Protein AF-A0A7R9D826-F1 (afdb_monomer)

Secondary structure (DSSP, 8-state):
---SSHHHHS----HHHH-TTT---GGGS-HHHHHHHHHHHH-HHHHHHHHHHHHHHHHHHTTTT-HHHHHHHHHHHH----HHHHHHHHHHHHHHHHH--S---TTTS-HHHHHHS-PPP-HHHHHHHHHHHHTTS--S-TT----------------------------

Organism: Timema cristinae (NCBI:txid61476)

Foldseek 3Di:
DPPPCPVVVPDDDDPCLQPLLPDDVLVPDDPVQSVLSVVCNPDPVLVVLCVVPNSLVSLVVCCVVRVVVNVVNVCVSVVDPDPVLVVQLVVVVCCCVPPDPDPDDVPPPCVSVVSSDPDDDPVVVVVVVVVVVVVVVPPDDPPPDPPDDDDDPDDDDDDDDDDDDDDDDDD

Sequence (171 aa):
MELRFEDLTKLQIPDWILDPFSFEAVDKLDNSLQTEFLDLKYDCEAKIIFKQSGYELGWVKIMDTYPQLWGKTEPLLISFPSTYLVEKGFSSVVQLLTKQRNKLDICLKGDLRLNLTNIKPDIQALTEIHQGLMDEVEDFPDDLAYDSDEEEYDALNDETFGSDAIGESKI

pLDDT: mean 73.35, std 18.43, range [34.69, 93.62]

Radius of gyration: 30.28 Å; Cα contacts (8 Å, |Δi|>4): 68; chains: 1; bounding box: 75×28×82 Å

Mean predicted aligned error: 17.13 Å

Solvent-accessible surface area (backbone atoms only — not comparable to full-atom values): 11246 Å² total; per-residue (Å²): 143,78,79,79,58,54,67,68,75,65,57,80,78,62,67,45,69,74,40,53,76,75,55,77,68,52,89,77,45,58,76,82,46,38,60,59,50,52,53,54,58,72,34,64,66,58,55,50,44,32,72,72,58,36,48,77,53,25,51,66,73,41,30,86,84,39,52,71,59,31,69,64,43,51,62,65,73,64,69,66,69,49,72,64,54,51,52,50,50,51,51,51,51,51,45,52,75,75,70,50,93,60,98,76,39,66,77,87,69,42,51,51,57,46,71,77,42,92,62,76,79,65,61,66,65,53,50,53,56,53,52,61,58,50,73,74,62,74,83,66,76,88,79,74,72,77,79,84,75,90,76,83,93,74,91,87,88,84,79,88,80,79,89,83,88,87,81,91,77,90,132

Structure (mmCIF, N/CA/C/O backbone):
data_AF-A0A7R9D826-F1
#
_entry.id   AF-A0A7R9D826-F1
#
loop_
_atom_site.group_PDB
_atom_site.id
_atom_site.type_symbol
_atom_site.label_atom_id
_atom_site.label_alt_id
_atom_site.label_comp_id
_atom_site.label_asym_id
_atom_site.label_entity_id
_atom_site.label_seq_id
_atom_site.pdbx_PDB_ins_code
_atom_site.Cartn_x
_atom_site.Cartn_y
_atom_site.Cartn_z
_atom_site.occupancy
_atom_site.B_iso_or_equiv
_atom_site.auth_seq_id
_atom_site.auth_comp_id
_atom_site.auth_asym_id
_atom_site.auth_atom_id
_atom_site.pdbx_PDB_model_num
ATOM 1 N N . MET A 1 1 ? 10.668 -7.952 28.357 1.00 50.25 1 MET A N 1
ATOM 2 C CA . MET A 1 1 ? 9.570 -7.192 27.717 1.00 50.25 1 MET A CA 1
ATOM 3 C C . MET A 1 1 ? 10.004 -6.840 26.289 1.00 50.25 1 MET A C 1
ATOM 5 O O . MET A 1 1 ? 10.007 -5.681 25.925 1.00 50.25 1 MET A O 1
ATOM 9 N N . GLU A 1 2 ? 10.429 -7.835 25.499 1.00 56.34 2 GLU A N 1
ATOM 10 C CA . GLU A 1 2 ? 11.085 -7.619 24.186 1.00 56.34 2 GLU A CA 1
ATOM 11 C C . GLU A 1 2 ? 10.343 -8.278 23.009 1.00 56.34 2 GLU A C 1
ATOM 13 O O . GLU A 1 2 ? 10.782 -8.173 21.876 1.00 56.34 2 GLU A O 1
ATOM 18 N N . LEU A 1 3 ? 9.200 -8.932 23.244 1.00 64.75 3 LEU A N 1
ATOM 19 C CA . LEU A 1 3 ? 8.521 -9.750 22.224 1.00 64.75 3 LEU A CA 1
ATOM 20 C C . LEU A 1 3 ? 7.300 -9.079 21.582 1.00 64.75 3 LEU A C 1
ATOM 22 O O . LEU A 1 3 ? 6.574 -9.710 20.820 1.00 64.75 3 LEU A O 1
ATOM 26 N N . ARG A 1 4 ? 7.008 -7.820 21.923 1.00 65.94 4 ARG A N 1
ATOM 27 C CA . ARG A 1 4 ? 5.855 -7.112 21.360 1.00 65.94 4 ARG A CA 1
ATOM 28 C C . ARG A 1 4 ? 6.347 -6.255 20.195 1.00 65.94 4 ARG A C 1
ATOM 30 O O . ARG A 1 4 ? 7.142 -5.353 20.431 1.00 65.94 4 ARG A O 1
ATOM 37 N N . PHE A 1 5 ? 5.847 -6.534 18.990 1.00 67.69 5 PHE A N 1
ATOM 38 C CA . PHE A 1 5 ? 6.168 -5.833 17.735 1.00 67.69 5 PHE A CA 1
ATOM 39 C C . PHE A 1 5 ? 7.537 -6.148 17.112 1.00 67.69 5 PHE A C 1
ATOM 41 O O . PHE A 1 5 ? 8.112 -5.322 16.406 1.00 67.69 5 PHE A O 1
ATOM 48 N N . GLU A 1 6 ? 8.079 -7.339 17.371 1.00 71.75 6 GLU A N 1
ATOM 49 C C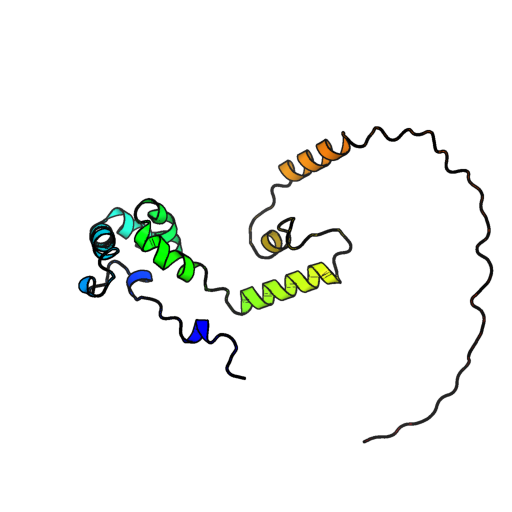A . GLU A 1 6 ? 9.338 -7.787 16.759 1.00 71.75 6 GLU A CA 1
ATOM 50 C C . GLU A 1 6 ? 9.248 -7.883 15.222 1.00 71.75 6 GLU A C 1
ATOM 52 O O . GLU A 1 6 ? 10.229 -7.689 14.510 1.00 71.75 6 GLU A O 1
ATOM 57 N N . ASP A 1 7 ? 8.054 -8.142 14.701 1.00 73.19 7 ASP A N 1
ATOM 58 C CA . ASP A 1 7 ? 7.710 -8.077 13.284 1.00 73.19 7 ASP A CA 1
ATOM 59 C C . ASP A 1 7 ? 7.829 -6.656 12.715 1.00 73.19 7 ASP A C 1
ATOM 61 O O . ASP A 1 7 ? 8.413 -6.489 11.647 1.00 73.19 7 ASP A O 1
ATOM 65 N N . LEU A 1 8 ? 7.369 -5.630 13.442 1.00 70.56 8 LEU A N 1
ATOM 66 C CA . LEU A 1 8 ? 7.496 -4.226 13.024 1.00 70.56 8 LEU A CA 1
ATOM 67 C C . LEU A 1 8 ? 8.941 -3.723 13.094 1.00 70.56 8 LEU A C 1
ATOM 69 O O . LEU A 1 8 ? 9.359 -2.948 12.239 1.00 70.56 8 LEU A O 1
ATOM 73 N N . THR A 1 9 ? 9.721 -4.158 14.088 1.00 70.12 9 THR A N 1
ATOM 74 C CA . THR A 1 9 ? 11.133 -3.748 14.208 1.00 70.12 9 THR A CA 1
ATOM 75 C C . THR A 1 9 ? 12.035 -4.440 13.192 1.00 70.12 9 THR A C 1
ATOM 77 O O . THR A 1 9 ? 13.058 -3.880 12.798 1.00 70.12 9 THR A O 1
ATOM 80 N N . LYS A 1 10 ? 11.662 -5.643 12.744 1.00 77.56 10 LYS A N 1
ATOM 81 C CA . LYS A 1 10 ? 12.354 -6.379 11.677 1.00 77.56 10 LYS A CA 1
ATOM 82 C C . LYS A 1 10 ? 11.828 -6.057 10.280 1.00 77.56 10 LYS A C 1
ATOM 84 O O . LYS A 1 10 ? 12.417 -6.536 9.309 1.00 77.56 10 LYS A O 1
ATOM 89 N N . LEU A 1 11 ? 10.753 -5.277 10.163 1.00 78.94 11 LEU A N 1
ATOM 90 C CA . LEU A 1 11 ? 10.155 -4.937 8.879 1.00 78.94 11 LEU A CA 1
ATOM 91 C C . LEU A 1 11 ? 11.132 -4.091 8.057 1.00 78.94 11 LEU A C 1
ATOM 93 O O . LEU A 1 11 ? 11.475 -2.969 8.420 1.00 78.94 11 LEU A O 1
ATOM 97 N N . GLN A 1 12 ? 11.580 -4.646 6.936 1.00 80.69 12 GLN A N 1
ATOM 98 C CA . GLN A 1 12 ? 12.389 -3.935 5.955 1.00 80.69 12 GLN A CA 1
ATOM 99 C C . GLN A 1 12 ? 11.456 -3.428 4.864 1.00 80.69 12 GLN A C 1
ATOM 101 O O . GLN A 1 12 ? 10.889 -4.227 4.120 1.00 80.69 12 GLN A O 1
ATOM 106 N N . ILE A 1 13 ? 11.279 -2.111 4.791 1.00 83.62 13 ILE A N 1
ATOM 107 C CA . ILE A 1 13 ? 10.500 -1.473 3.729 1.00 83.62 13 ILE A CA 1
ATOM 108 C C . ILE A 1 13 ? 11.452 -1.219 2.558 1.00 83.62 13 ILE A C 1
ATOM 110 O O . ILE A 1 13 ? 12.429 -0.491 2.735 1.00 83.62 13 ILE A O 1
ATOM 114 N N . PRO A 1 14 ? 11.207 -1.803 1.376 1.00 86.62 14 PRO A N 1
ATOM 115 C CA . PRO A 1 14 ? 12.016 -1.515 0.203 1.00 86.62 14 PRO A CA 1
ATOM 116 C C . PRO A 1 14 ? 11.914 -0.044 -0.220 1.00 86.62 14 PRO A C 1
ATOM 118 O O . PRO A 1 14 ? 10.814 0.493 -0.348 1.00 86.62 14 PRO A O 1
ATOM 121 N N . ASP A 1 15 ? 13.054 0.577 -0.528 1.00 86.88 15 ASP A N 1
ATOM 122 C CA . ASP A 1 15 ? 13.130 1.993 -0.929 1.00 86.88 15 ASP A CA 1
ATOM 123 C C . ASP A 1 15 ? 12.257 2.319 -2.153 1.00 86.88 15 ASP A C 1
ATOM 125 O O . ASP A 1 15 ? 11.689 3.407 -2.262 1.00 86.88 15 ASP A O 1
ATOM 129 N N . TRP A 1 16 ? 12.099 1.351 -3.061 1.00 90.31 16 TRP A N 1
ATOM 130 C CA . TRP A 1 16 ? 11.311 1.509 -4.281 1.00 90.31 16 TRP A CA 1
ATOM 131 C C . TRP A 1 16 ? 9.806 1.666 -4.035 1.00 90.31 16 TRP A C 1
ATOM 133 O O . TRP A 1 16 ? 9.099 2.114 -4.930 1.00 90.31 16 TRP A O 1
ATOM 143 N N . ILE A 1 17 ? 9.299 1.337 -2.843 1.00 89.56 17 ILE A N 1
ATOM 144 C CA . ILE A 1 17 ? 7.890 1.569 -2.493 1.00 89.56 17 ILE A CA 1
ATOM 145 C C . ILE A 1 17 ? 7.631 3.053 -2.235 1.00 89.56 17 ILE A C 1
ATOM 14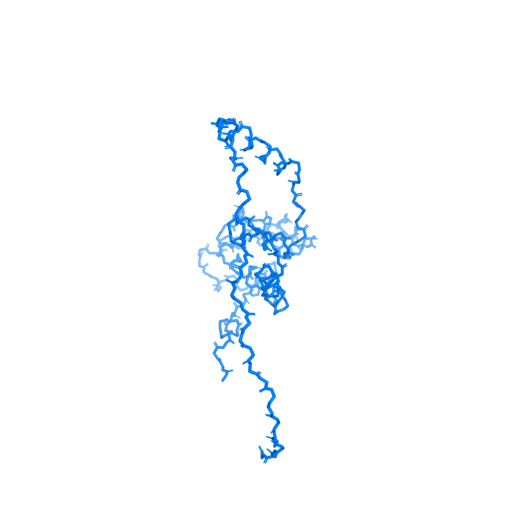7 O O . ILE A 1 17 ? 6.558 3.559 -2.561 1.00 89.56 17 ILE A O 1
ATOM 151 N N . LEU A 1 18 ? 8.612 3.757 -1.668 1.00 87.69 18 LEU A N 1
ATOM 152 C CA . LEU A 1 18 ? 8.498 5.184 -1.378 1.00 87.69 18 LEU A CA 1
ATOM 153 C C . LEU A 1 18 ? 8.765 6.023 -2.630 1.00 87.69 18 LEU A C 1
ATOM 155 O O . LEU A 1 18 ? 8.023 6.962 -2.911 1.00 87.69 18 LEU A O 1
ATOM 159 N N . ASP A 1 19 ? 9.802 5.667 -3.392 1.00 88.50 19 ASP A N 1
ATOM 160 C CA . ASP A 1 19 ? 10.140 6.330 -4.653 1.00 88.50 19 ASP A CA 1
ATOM 161 C C . ASP A 1 19 ? 10.566 5.312 -5.728 1.00 88.50 19 ASP A C 1
ATOM 163 O O . ASP A 1 19 ? 11.762 5.049 -5.916 1.00 88.50 19 ASP A O 1
ATOM 167 N N . PRO A 1 20 ? 9.600 4.737 -6.473 1.00 89.00 20 PRO A N 1
ATOM 168 C CA . PRO A 1 20 ? 9.903 3.756 -7.514 1.00 89.00 20 PRO A CA 1
ATOM 169 C C . PRO A 1 20 ? 10.699 4.355 -8.682 1.00 89.00 20 PRO A C 1
ATOM 171 O O . PRO A 1 20 ? 11.433 3.642 -9.364 1.00 89.00 20 PRO A O 1
ATOM 174 N N . PHE A 1 21 ? 10.613 5.670 -8.912 1.00 90.00 21 PHE A N 1
ATOM 175 C CA . PHE A 1 21 ? 11.249 6.321 -10.062 1.00 90.00 21 PHE A CA 1
ATOM 176 C C . PHE A 1 21 ? 12.724 6.665 -9.815 1.00 90.00 21 PHE A C 1
ATOM 178 O O . PHE A 1 21 ? 13.495 6.752 -10.774 1.00 90.00 21 PHE A O 1
ATOM 185 N N . SER A 1 22 ? 13.115 6.852 -8.551 1.00 89.06 22 SER A N 1
ATOM 186 C CA . SER A 1 22 ? 14.503 7.078 -8.116 1.00 89.06 22 SER A CA 1
ATOM 187 C C . SER A 1 22 ? 15.286 5.776 -7.897 1.00 89.06 22 SER A C 1
ATOM 189 O O . SER A 1 22 ? 16.514 5.779 -7.850 1.00 89.06 22 SER A O 1
ATOM 191 N N . PHE A 1 23 ? 14.607 4.630 -7.810 1.00 88.75 23 PHE A N 1
ATOM 192 C CA . PHE A 1 23 ? 15.262 3.354 -7.536 1.00 88.75 23 PHE A CA 1
ATOM 193 C C . PHE A 1 23 ? 16.157 2.884 -8.698 1.00 88.75 23 PHE A C 1
ATOM 195 O O . PHE A 1 23 ? 15.696 2.644 -9.820 1.00 88.75 23 PHE A O 1
ATOM 202 N N . GLU A 1 24 ? 17.457 2.734 -8.434 1.00 84.56 24 GLU A N 1
ATOM 203 C CA . GLU A 1 24 ? 18.456 2.334 -9.439 1.00 84.56 24 GLU A CA 1
ATOM 204 C C . GLU A 1 24 ? 18.768 0.832 -9.428 1.00 84.56 24 GLU A C 1
ATOM 206 O O . GLU A 1 24 ? 19.106 0.268 -10.465 1.00 84.56 24 GLU A O 1
ATOM 211 N N . ALA A 1 25 ? 18.614 0.157 -8.286 1.00 85.50 25 ALA A N 1
ATOM 212 C CA . ALA A 1 25 ? 19.043 -1.229 -8.099 1.00 85.50 25 ALA A CA 1
ATOM 213 C C . ALA A 1 25 ? 17.996 -2.264 -8.557 1.00 85.50 25 ALA A C 1
ATOM 215 O O . ALA A 1 25 ? 17.719 -3.226 -7.838 1.00 85.50 25 ALA A O 1
ATOM 216 N N . VAL A 1 26 ? 17.427 -2.076 -9.752 1.00 82.81 26 VAL A N 1
ATOM 217 C CA . VAL A 1 26 ? 16.398 -2.965 -10.331 1.00 82.81 26 VAL A CA 1
ATOM 218 C C . VAL A 1 26 ? 16.916 -4.400 -10.467 1.00 82.81 26 VAL A C 1
ATOM 220 O O . VAL A 1 26 ? 16.181 -5.339 -10.185 1.00 82.81 26 VAL A O 1
ATOM 223 N N . ASP A 1 27 ? 18.210 -4.577 -10.750 1.00 81.44 27 ASP A N 1
ATOM 224 C CA . ASP A 1 27 ? 18.860 -5.892 -10.879 1.00 81.44 27 ASP A CA 1
ATOM 225 C C . ASP A 1 27 ? 18.856 -6.726 -9.583 1.00 81.44 27 ASP A C 1
ATOM 227 O O . ASP A 1 27 ? 19.102 -7.931 -9.613 1.00 81.44 27 ASP A O 1
ATOM 231 N N . LYS A 1 28 ? 18.611 -6.095 -8.425 1.00 83.81 28 LYS A N 1
ATOM 232 C CA . LYS A 1 28 ? 18.511 -6.782 -7.126 1.00 83.81 28 LYS A CA 1
ATOM 233 C C . LYS A 1 28 ? 17.096 -7.265 -6.814 1.00 83.81 28 LYS A C 1
ATOM 235 O O . LYS A 1 28 ? 16.906 -7.932 -5.799 1.00 83.81 28 LYS A O 1
ATOM 240 N N . LEU A 1 29 ? 16.113 -6.879 -7.622 1.00 85.56 29 LEU A N 1
ATOM 241 C CA . LEU A 1 29 ? 14.721 -7.257 -7.434 1.00 85.56 29 LEU A CA 1
ATOM 242 C C . LEU A 1 29 ? 14.488 -8.685 -7.944 1.00 85.56 29 LEU A C 1
ATOM 244 O O . LEU A 1 29 ? 15.225 -9.169 -8.802 1.00 85.56 29 LEU A O 1
ATOM 248 N N . ASP A 1 30 ? 13.449 -9.354 -7.444 1.00 88.00 30 ASP A N 1
ATOM 249 C CA . ASP A 1 30 ? 13.049 -10.663 -7.966 1.00 88.00 30 ASP A CA 1
ATOM 250 C C . ASP A 1 30 ? 12.814 -10.577 -9.481 1.00 88.00 30 ASP A C 1
ATOM 252 O O . ASP A 1 30 ? 12.166 -9.645 -9.960 1.00 88.00 30 ASP A O 1
ATOM 256 N N . ASN A 1 31 ? 13.291 -11.570 -10.237 1.00 85.38 31 ASN A N 1
ATOM 257 C CA . ASN A 1 31 ? 13.187 -11.586 -11.704 1.00 85.38 31 ASN A CA 1
ATOM 258 C C . ASN A 1 31 ? 11.750 -11.379 -12.211 1.00 85.38 31 ASN A C 1
ATOM 260 O O . ASN A 1 31 ? 11.555 -10.792 -13.269 1.00 85.38 31 ASN A O 1
ATOM 264 N N . SER A 1 32 ? 10.746 -11.844 -11.461 1.00 86.00 32 SER A N 1
ATOM 265 C CA . SER A 1 32 ? 9.331 -11.653 -11.799 1.00 86.00 32 SER A CA 1
ATOM 266 C C . SER A 1 32 ? 8.890 -10.186 -11.715 1.00 86.00 32 SER A C 1
ATOM 268 O O . SER A 1 32 ? 8.060 -9.746 -12.502 1.00 86.00 32 SER A O 1
ATOM 270 N N . LEU A 1 33 ? 9.477 -9.414 -10.796 1.00 89.19 33 LEU A N 1
ATOM 271 C CA . LEU A 1 33 ? 9.161 -8.002 -10.582 1.00 89.19 33 LEU A CA 1
ATOM 272 C C . LEU A 1 33 ? 9.945 -7.079 -11.515 1.00 89.19 33 LEU A C 1
ATOM 274 O O . LEU A 1 33 ? 9.456 -6.004 -11.835 1.00 89.19 33 LEU A O 1
ATOM 278 N N . GLN A 1 34 ? 11.145 -7.473 -11.953 1.00 90.38 34 GLN A N 1
ATOM 279 C CA . GLN A 1 34 ? 12.025 -6.613 -12.755 1.00 90.38 34 GLN A CA 1
ATOM 280 C C . GLN A 1 34 ? 11.363 -6.097 -14.035 1.00 90.38 34 GLN A C 1
ATOM 282 O O . GLN A 1 34 ? 11.507 -4.920 -14.352 1.00 90.38 34 GLN A O 1
ATOM 287 N N . THR A 1 35 ? 10.631 -6.952 -14.757 1.00 89.75 35 THR A N 1
ATOM 288 C CA . THR A 1 35 ? 9.943 -6.560 -15.998 1.00 89.75 35 THR A CA 1
ATOM 289 C C . THR A 1 35 ? 8.898 -5.484 -15.726 1.00 89.75 35 THR A C 1
ATOM 291 O O . THR A 1 35 ? 8.947 -4.409 -16.311 1.00 89.75 35 THR A O 1
ATOM 294 N N . GLU A 1 36 ? 8.016 -5.747 -14.765 1.00 92.62 36 GLU A N 1
ATOM 295 C CA . GLU A 1 36 ? 6.928 -4.846 -14.387 1.00 92.62 36 GLU A CA 1
ATOM 296 C C . GLU A 1 36 ? 7.454 -3.526 -13.801 1.00 92.62 36 GLU A C 1
ATOM 298 O O . GLU A 1 36 ? 6.938 -2.445 -14.078 1.00 92.62 36 GLU A O 1
ATOM 303 N N . PHE A 1 37 ? 8.545 -3.602 -13.036 1.00 93.38 37 PHE A N 1
ATOM 304 C CA . PHE A 1 37 ? 9.228 -2.438 -12.485 1.00 93.38 37 PHE A CA 1
ATOM 305 C C . PHE A 1 37 ? 9.866 -1.571 -13.572 1.00 93.38 37 PHE A C 1
ATOM 307 O O . PHE A 1 37 ? 9.857 -0.342 -13.474 1.00 93.38 37 PHE A O 1
ATOM 314 N N . LEU A 1 38 ? 10.431 -2.193 -14.608 1.00 92.00 38 LEU A N 1
ATOM 315 C CA . LEU A 1 38 ? 11.019 -1.473 -15.729 1.00 92.00 38 LEU A CA 1
ATOM 316 C C . LEU A 1 38 ? 9.943 -0.707 -16.502 1.00 92.00 38 LEU A C 1
ATOM 318 O O . LEU A 1 38 ? 10.144 0.470 -16.794 1.00 92.00 38 LEU A O 1
ATOM 322 N N . ASP A 1 39 ? 8.797 -1.340 -16.755 1.00 92.56 39 ASP A N 1
ATOM 323 C CA . ASP A 1 39 ? 7.649 -0.696 -17.399 1.00 92.56 39 ASP A CA 1
ATOM 324 C C . ASP A 1 39 ? 7.159 0.502 -16.570 1.00 92.56 39 ASP A C 1
ATOM 326 O O . ASP A 1 39 ? 7.083 1.621 -17.088 1.00 92.56 39 ASP A O 1
ATOM 330 N N . LEU A 1 40 ? 6.972 0.315 -15.256 1.00 93.38 40 LEU A N 1
ATOM 331 C CA . LEU A 1 40 ? 6.594 1.389 -14.330 1.00 93.38 40 LEU A CA 1
ATOM 332 C C . LEU A 1 40 ? 7.589 2.560 -14.355 1.00 93.38 40 LEU A C 1
ATOM 334 O O . LEU A 1 40 ? 7.188 3.723 -14.319 1.00 93.38 40 LEU A O 1
ATOM 338 N N . LYS A 1 41 ? 8.896 2.286 -14.432 1.00 90.81 41 LYS A N 1
ATOM 339 C CA . LYS A 1 41 ? 9.938 3.326 -14.415 1.00 90.81 41 LYS A CA 1
ATOM 340 C C . LYS A 1 41 ? 9.850 4.272 -15.615 1.00 90.81 41 LYS A C 1
ATOM 342 O O . LYS A 1 41 ? 10.204 5.451 -15.490 1.00 90.81 41 LYS A O 1
ATOM 347 N N . TYR A 1 42 ? 9.386 3.769 -16.758 1.00 90.12 42 TYR A N 1
ATOM 348 C CA . TYR A 1 42 ? 9.208 4.544 -17.987 1.00 90.12 42 TYR A CA 1
ATOM 349 C C . TYR A 1 42 ? 7.772 5.039 -18.203 1.00 90.12 42 TYR A C 1
ATOM 351 O O . TYR A 1 42 ? 7.536 5.819 -19.129 1.00 90.12 42 TYR A O 1
ATOM 359 N N . ASP A 1 43 ? 6.840 4.673 -17.327 1.00 93.62 43 ASP A N 1
ATOM 360 C CA . ASP A 1 43 ? 5.461 5.144 -17.350 1.00 93.62 43 ASP A CA 1
ATOM 361 C C . ASP A 1 43 ? 5.363 6.603 -16.866 1.00 93.62 43 ASP A C 1
ATOM 363 O O . ASP A 1 43 ? 5.554 6.952 -15.692 1.00 93.62 43 ASP A O 1
ATOM 367 N N . CYS A 1 44 ? 5.070 7.498 -17.810 1.00 92.00 44 CYS A N 1
ATOM 368 C CA . CYS A 1 44 ? 4.918 8.919 -17.532 1.00 92.00 44 CYS A CA 1
ATOM 369 C C . CYS A 1 44 ? 3.613 9.246 -16.791 1.00 92.00 44 CYS A C 1
ATOM 371 O O . CYS A 1 44 ? 3.605 10.194 -15.999 1.00 92.00 44 CYS A O 1
ATOM 373 N N . GLU A 1 45 ? 2.542 8.477 -17.003 1.00 92.94 45 GLU A N 1
ATOM 374 C CA . GLU A 1 45 ? 1.253 8.669 -16.337 1.00 92.94 45 GLU A CA 1
ATOM 375 C C . GLU A 1 45 ? 1.366 8.281 -14.866 1.00 92.94 45 GLU A C 1
ATOM 377 O O . GLU A 1 45 ? 1.032 9.088 -13.990 1.00 92.94 45 GLU A O 1
ATOM 382 N N . ALA A 1 46 ? 1.960 7.118 -14.580 1.00 91.75 46 ALA A N 1
ATOM 383 C CA . ALA A 1 46 ? 2.259 6.699 -13.215 1.00 91.75 46 ALA A CA 1
ATOM 384 C C . ALA A 1 46 ? 3.115 7.750 -12.491 1.00 91.75 46 ALA A C 1
ATOM 386 O O . ALA A 1 46 ? 2.799 8.162 -11.373 1.00 91.75 46 ALA A O 1
ATOM 387 N N . LYS A 1 47 ? 4.145 8.295 -13.149 1.00 92.62 47 LYS A N 1
ATOM 388 C CA . LYS A 1 47 ? 4.989 9.348 -12.559 1.00 92.62 47 LYS A CA 1
ATOM 389 C C . LYS A 1 47 ? 4.210 10.607 -12.180 1.00 92.62 47 LYS A C 1
ATOM 391 O O . LYS A 1 47 ? 4.522 11.245 -11.171 1.00 92.62 47 LYS A O 1
ATOM 396 N N . ILE A 1 48 ? 3.219 10.995 -12.980 1.00 92.31 48 ILE A N 1
ATOM 397 C CA . ILE A 1 48 ? 2.343 12.134 -12.673 1.00 92.31 48 ILE A CA 1
ATOM 398 C C . ILE A 1 48 ? 1.440 11.795 -11.483 1.00 92.31 48 ILE A C 1
ATOM 400 O O . ILE A 1 48 ? 1.339 12.601 -10.555 1.00 92.31 48 ILE A O 1
ATOM 404 N N . ILE A 1 49 ? 0.843 10.602 -11.472 1.00 92.81 49 ILE A N 1
ATOM 405 C CA . ILE A 1 49 ? -0.047 10.138 -10.402 1.00 92.81 49 ILE A CA 1
ATOM 406 C C . ILE A 1 49 ? 0.668 10.154 -9.045 1.00 92.81 49 ILE A C 1
ATOM 408 O O . ILE A 1 49 ? 0.133 10.731 -8.093 1.00 92.81 49 ILE A O 1
ATOM 412 N N . PHE A 1 50 ? 1.881 9.598 -8.967 1.00 92.62 50 PHE A N 1
ATOM 413 C CA . PHE A 1 50 ? 2.677 9.557 -7.733 1.00 92.62 50 PHE A CA 1
ATOM 414 C C . PHE A 1 50 ? 3.053 10.957 -7.240 1.00 92.62 50 PHE A C 1
ATOM 416 O O . PHE A 1 50 ? 2.954 11.245 -6.049 1.00 92.62 50 PHE A O 1
ATOM 423 N N . LYS A 1 51 ? 3.413 11.871 -8.151 1.00 90.38 51 LYS A N 1
ATOM 424 C CA . LYS A 1 51 ? 3.714 13.267 -7.792 1.00 90.38 51 LYS A CA 1
ATOM 425 C C . LYS A 1 51 ? 2.495 14.038 -7.287 1.00 90.38 51 LYS A C 1
ATOM 427 O O . LYS A 1 51 ? 2.653 14.930 -6.461 1.00 90.38 51 LYS A O 1
ATOM 432 N N . GLN A 1 52 ? 1.305 13.745 -7.810 1.00 91.94 52 GLN A N 1
ATOM 433 C CA . GLN A 1 52 ? 0.075 14.454 -7.447 1.00 91.94 52 GLN A CA 1
ATOM 434 C C . GLN A 1 52 ? -0.593 13.893 -6.190 1.00 91.94 52 GLN A C 1
ATOM 436 O O . GLN A 1 52 ? -1.143 14.658 -5.405 1.00 91.94 52 GLN A O 1
ATOM 441 N N . SER A 1 53 ? -0.598 12.567 -6.034 1.00 88.25 53 SER A N 1
ATOM 442 C CA . SER A 1 53 ? -1.405 11.873 -5.020 1.00 88.25 53 SER A CA 1
ATOM 443 C C . SER A 1 53 ? -0.580 11.321 -3.853 1.00 88.25 53 SER A C 1
ATOM 445 O O . SER A 1 53 ? -1.173 10.888 -2.871 1.00 88.25 53 SER A O 1
ATOM 447 N N . GLY A 1 54 ? 0.754 11.325 -3.949 1.00 89.88 54 GLY A N 1
ATOM 448 C CA . GLY A 1 54 ? 1.632 10.605 -3.022 1.00 89.88 54 GLY A CA 1
ATOM 449 C C . GLY A 1 54 ? 1.803 9.132 -3.406 1.00 89.88 54 GLY A C 1
ATOM 450 O O . GLY A 1 54 ? 1.161 8.643 -4.341 1.00 89.88 54 GLY A O 1
ATOM 451 N N . TYR A 1 55 ? 2.683 8.425 -2.694 1.00 87.81 55 TYR A N 1
ATOM 452 C CA . TYR A 1 55 ? 2.952 7.008 -2.961 1.00 87.81 55 TYR A CA 1
ATOM 453 C C . TYR A 1 55 ? 1.777 6.131 -2.512 1.00 87.81 55 TYR A C 1
ATOM 455 O O . TYR A 1 55 ? 1.417 5.197 -3.222 1.00 87.81 55 TYR A O 1
ATOM 463 N N . GLU A 1 56 ? 1.106 6.472 -1.406 1.00 87.19 56 GLU A N 1
ATOM 464 C CA . GLU A 1 56 ? 0.012 5.681 -0.833 1.00 87.19 56 GLU A CA 1
ATOM 465 C C . GLU A 1 56 ? -1.141 5.524 -1.827 1.00 87.19 56 GLU A C 1
ATOM 467 O O . GLU A 1 56 ? -1.566 4.417 -2.146 1.00 87.19 56 GLU A O 1
ATOM 472 N N . LEU A 1 57 ? -1.621 6.648 -2.361 1.00 89.69 57 LEU A N 1
ATOM 473 C CA . LEU A 1 57 ? -2.685 6.661 -3.364 1.00 89.69 57 LEU A CA 1
ATOM 474 C C . LEU A 1 57 ? -2.164 6.332 -4.764 1.00 89.69 57 LEU A C 1
ATOM 476 O O . LEU A 1 57 ? -2.943 5.901 -5.612 1.00 89.69 57 LEU A O 1
ATOM 480 N N . GLY A 1 58 ? -0.871 6.552 -5.016 1.00 91.56 58 GLY A N 1
ATOM 481 C CA . GLY A 1 58 ? -0.228 6.215 -6.278 1.00 91.56 58 GLY A CA 1
ATOM 482 C C . GLY A 1 58 ? -0.312 4.724 -6.560 1.00 91.56 58 GLY A C 1
ATOM 483 O O . GLY A 1 58 ? -0.873 4.338 -7.581 1.00 91.56 58 GLY A O 1
ATOM 484 N N . TRP A 1 59 ? 0.137 3.900 -5.611 1.00 93.06 59 TRP A N 1
ATOM 485 C CA . TRP A 1 59 ? 0.080 2.440 -5.705 1.00 93.06 59 TRP A CA 1
ATOM 486 C C . TRP A 1 59 ? -1.342 1.903 -5.859 1.00 93.06 59 TRP A C 1
ATOM 488 O O . TRP A 1 59 ? -1.572 1.045 -6.704 1.00 93.06 59 TRP A O 1
ATOM 498 N N . VAL A 1 60 ? -2.306 2.453 -5.111 1.00 92.06 60 VAL A N 1
ATOM 499 C CA . VAL A 1 60 ? -3.720 2.047 -5.210 1.00 92.06 60 VAL A CA 1
ATOM 500 C C . VAL A 1 60 ? -4.289 2.338 -6.601 1.00 92.06 60 VAL A C 1
ATOM 502 O O . VAL A 1 60 ? -5.057 1.547 -7.132 1.00 92.06 60 VAL A O 1
ATOM 505 N N . LYS A 1 61 ? -3.906 3.452 -7.232 1.00 91.94 61 LYS A N 1
ATOM 506 C CA . LYS A 1 61 ? -4.400 3.808 -8.573 1.00 91.94 61 LYS A CA 1
ATOM 507 C C . LYS A 1 61 ? -3.828 2.942 -9.692 1.00 91.94 61 LYS A C 1
ATOM 509 O O . LYS A 1 61 ? -4.467 2.833 -10.731 1.00 91.94 61 LYS A O 1
ATOM 514 N N . ILE A 1 62 ? -2.640 2.374 -9.500 1.00 92.44 62 ILE A N 1
ATOM 515 C CA . ILE A 1 62 ? -1.951 1.568 -10.516 1.00 92.44 62 ILE A CA 1
ATOM 516 C C . ILE A 1 62 ? -2.006 0.062 -10.219 1.00 92.44 62 ILE A C 1
ATOM 518 O O . ILE A 1 62 ? -1.327 -0.713 -10.890 1.00 92.44 62 ILE A O 1
ATOM 522 N N . MET A 1 63 ? -2.799 -0.349 -9.221 1.00 91.81 63 MET A N 1
ATOM 523 C CA . MET A 1 63 ? -2.837 -1.727 -8.718 1.00 91.81 63 MET A CA 1
ATOM 524 C C . MET A 1 63 ? -3.231 -2.755 -9.784 1.00 91.81 63 MET A C 1
ATOM 526 O O . MET A 1 63 ? -2.680 -3.851 -9.812 1.00 91.81 63 MET A O 1
ATOM 530 N N . ASP A 1 64 ? -4.140 -2.380 -10.687 1.00 92.50 64 ASP A N 1
ATOM 531 C CA . ASP A 1 64 ? -4.615 -3.257 -11.760 1.00 92.50 64 ASP A CA 1
ATOM 532 C C . ASP A 1 64 ? -3.608 -3.354 -12.917 1.00 92.50 64 ASP A C 1
ATOM 534 O O . ASP A 1 64 ? -3.526 -4.379 -13.592 1.00 92.50 64 ASP A O 1
ATOM 538 N N . THR A 1 65 ? -2.829 -2.291 -13.142 1.00 92.81 65 THR A N 1
ATOM 539 C CA . THR A 1 65 ? -1.813 -2.223 -14.203 1.00 92.81 65 THR A CA 1
ATOM 540 C C . THR A 1 65 ? -0.555 -2.996 -13.819 1.00 92.81 65 THR A C 1
ATOM 542 O O . THR A 1 65 ? 0.050 -3.648 -14.667 1.00 92.81 65 THR A O 1
ATOM 545 N N . TYR A 1 66 ? -0.181 -2.938 -12.539 1.00 93.25 66 TYR A N 1
ATOM 546 C CA . TYR A 1 66 ? 1.038 -3.540 -12.006 1.00 93.25 66 TYR A CA 1
ATOM 547 C C . TYR A 1 66 ? 0.719 -4.464 -10.810 1.00 93.25 66 TYR A C 1
ATOM 549 O O . TYR A 1 66 ? 0.990 -4.120 -9.651 1.00 93.25 66 TYR A O 1
ATOM 557 N N . PRO A 1 67 ? 0.125 -5.648 -11.068 1.00 92.25 67 PRO A N 1
ATOM 558 C CA . PRO A 1 67 ? -0.355 -6.542 -10.018 1.00 92.25 67 PRO A CA 1
ATOM 559 C C . PRO A 1 67 ? 0.766 -7.227 -9.224 1.00 92.25 67 PRO A C 1
ATOM 561 O O . PRO A 1 67 ? 0.576 -7.527 -8.041 1.00 92.25 67 PRO A O 1
ATOM 564 N N . GLN A 1 68 ? 1.935 -7.493 -9.818 1.00 91.81 68 GLN A N 1
ATOM 565 C CA . GLN A 1 68 ? 3.028 -8.146 -9.088 1.00 91.81 68 GLN A CA 1
ATOM 566 C C . GLN A 1 68 ? 3.717 -7.166 -8.139 1.00 91.81 68 GLN A C 1
ATOM 568 O O . GLN A 1 68 ? 4.067 -7.541 -7.015 1.00 91.81 68 GLN A O 1
ATOM 573 N N . LEU A 1 69 ? 3.877 -5.910 -8.565 1.00 92.31 69 LEU A N 1
ATOM 574 C CA . LEU A 1 69 ? 4.357 -4.831 -7.708 1.00 92.31 69 LEU A CA 1
ATOM 575 C C . LEU A 1 69 ? 3.345 -4.538 -6.603 1.00 92.31 69 LEU A C 1
ATOM 577 O O . LEU A 1 69 ? 3.728 -4.473 -5.433 1.00 92.31 69 LEU A O 1
ATOM 581 N N . TRP A 1 70 ? 2.055 -4.452 -6.945 1.00 93.06 70 TRP A N 1
ATOM 582 C CA . TRP A 1 70 ? 0.988 -4.274 -5.964 1.00 93.06 70 TRP A CA 1
ATOM 583 C C . TRP A 1 70 ? 1.006 -5.366 -4.891 1.00 93.06 70 TRP A C 1
ATOM 585 O O . TRP A 1 70 ? 0.986 -5.039 -3.709 1.00 93.06 70 TRP A O 1
ATOM 595 N N . GLY A 1 71 ? 1.161 -6.640 -5.261 1.00 91.06 71 GLY A N 1
ATOM 596 C CA . GLY A 1 71 ? 1.191 -7.743 -4.293 1.00 91.06 71 GLY A CA 1
ATOM 597 C C . GLY A 1 71 ? 2.320 -7.656 -3.252 1.00 91.06 71 GLY A C 1
ATOM 598 O O . GLY A 1 71 ? 2.208 -8.230 -2.169 1.00 91.06 71 GLY A O 1
ATOM 599 N N . LYS A 1 72 ? 3.411 -6.932 -3.542 1.00 89.06 72 LYS A N 1
ATOM 600 C CA . LYS A 1 72 ? 4.477 -6.645 -2.563 1.00 89.06 72 LYS A CA 1
ATOM 601 C C . LYS A 1 72 ? 4.204 -5.378 -1.756 1.00 89.06 72 LYS A C 1
ATOM 603 O O . LYS A 1 72 ? 4.600 -5.305 -0.595 1.00 89.06 72 LYS A O 1
ATOM 608 N N . THR A 1 73 ? 3.535 -4.404 -2.360 1.00 89.88 73 THR A N 1
ATOM 609 C CA . THR A 1 73 ? 3.271 -3.098 -1.754 1.00 89.88 73 THR A CA 1
ATOM 610 C C . THR A 1 73 ? 2.031 -3.084 -0.858 1.00 89.88 73 THR A C 1
ATOM 612 O O . THR A 1 73 ? 2.044 -2.439 0.188 1.00 89.88 73 THR A O 1
ATOM 615 N N . GLU A 1 74 ? 0.986 -3.832 -1.211 1.00 89.00 74 GLU A N 1
ATOM 616 C CA . GLU A 1 74 ? -0.274 -3.957 -0.471 1.00 89.00 74 GLU A CA 1
ATOM 617 C C . GLU A 1 74 ? -0.080 -4.217 1.032 1.00 89.00 74 GLU A C 1
ATOM 619 O O . GLU A 1 74 ? -0.571 -3.414 1.834 1.00 89.00 74 GLU A O 1
ATOM 624 N N . PRO A 1 75 ? 0.661 -5.261 1.463 1.00 85.25 75 PRO A N 1
ATOM 625 C CA . PRO A 1 75 ? 0.813 -5.530 2.888 1.00 85.25 75 PRO A CA 1
ATOM 626 C C . PRO A 1 75 ? 1.516 -4.383 3.620 1.00 85.25 75 PRO A C 1
ATOM 628 O O . PRO A 1 75 ? 1.201 -4.136 4.778 1.00 85.25 75 PRO A O 1
ATOM 631 N N . LEU A 1 76 ? 2.419 -3.663 2.947 1.00 84.38 76 LEU A N 1
ATOM 632 C CA . LEU A 1 76 ? 3.217 -2.585 3.533 1.00 84.38 76 LEU A CA 1
ATOM 633 C C . LEU A 1 76 ? 2.441 -1.266 3.643 1.00 84.38 76 LEU A C 1
ATOM 635 O O . LEU A 1 76 ? 2.641 -0.513 4.596 1.00 84.38 76 LEU A O 1
ATOM 639 N N . LEU A 1 77 ? 1.519 -1.009 2.712 1.00 82.31 77 LEU A N 1
ATOM 640 C CA . LEU A 1 77 ? 0.581 0.114 2.806 1.00 82.31 77 LEU A CA 1
ATOM 641 C C . LEU A 1 77 ? -0.474 -0.107 3.893 1.00 82.31 77 LEU A C 1
ATOM 643 O O . LEU A 1 77 ? -0.897 0.845 4.547 1.00 82.31 77 LEU A O 1
ATOM 647 N N . ILE A 1 78 ? -0.885 -1.358 4.108 1.00 74.00 78 ILE A N 1
ATOM 648 C CA . ILE A 1 78 ? -1.868 -1.717 5.136 1.00 74.00 78 ILE A CA 1
ATOM 649 C C . ILE A 1 78 ? -1.221 -1.773 6.534 1.00 74.00 78 ILE A C 1
ATOM 651 O O . ILE A 1 78 ? -1.888 -1.492 7.532 1.00 74.00 78 ILE A O 1
ATOM 655 N N . SER A 1 79 ? 0.073 -2.098 6.638 1.00 63.41 79 SER A N 1
ATOM 656 C CA . SER A 1 79 ? 0.737 -2.446 7.906 1.00 63.41 79 SER A CA 1
ATOM 657 C C . SER A 1 79 ? 1.078 -1.292 8.857 1.00 63.41 79 SER A C 1
ATOM 659 O O . SER A 1 79 ? 1.826 -1.509 9.807 1.00 63.41 79 SER A O 1
ATOM 661 N N . PHE A 1 80 ? 0.527 -0.088 8.691 1.00 59.16 80 PHE A N 1
ATOM 662 C CA . PHE A 1 80 ? 0.744 1.005 9.650 1.00 59.16 80 PHE A CA 1
ATOM 663 C C . PHE A 1 80 ? -0.541 1.487 10.332 1.00 59.16 80 PHE A C 1
ATOM 665 O O . PHE A 1 80 ? -0.981 2.620 10.121 1.00 59.16 80 PHE A O 1
ATOM 672 N N . PRO A 1 81 ? -1.120 0.704 11.258 1.00 58.34 81 PRO A N 1
ATOM 673 C CA . PRO A 1 81 ? -1.886 1.313 12.321 1.00 58.34 81 PRO A CA 1
ATOM 674 C C . PRO A 1 81 ? -0.872 1.988 13.253 1.00 58.34 81 PRO A C 1
ATOM 676 O O . PRO A 1 81 ? -0.076 1.330 13.921 1.00 58.34 81 PRO A O 1
ATOM 679 N N . SER A 1 82 ? -0.862 3.320 13.296 1.00 66.06 82 SER A N 1
ATOM 680 C CA . SER A 1 82 ? -0.138 4.018 14.360 1.00 66.06 82 SER A CA 1
ATOM 681 C C . SER A 1 82 ? -0.586 3.469 15.722 1.00 66.06 82 SER A C 1
ATOM 683 O O . SER A 1 82 ? -1.725 3.015 15.866 1.00 66.06 82 SER A O 1
ATOM 685 N N . THR A 1 83 ? 0.275 3.521 16.743 1.00 70.62 83 THR A N 1
ATOM 686 C CA . THR A 1 83 ? -0.118 3.144 18.117 1.00 70.62 83 THR A CA 1
ATOM 687 C C . THR A 1 83 ? -1.413 3.845 18.532 1.00 70.62 83 THR A C 1
ATOM 689 O O . THR A 1 83 ? -2.286 3.227 19.128 1.00 70.62 83 THR A O 1
ATOM 692 N N . TYR A 1 84 ? -1.597 5.089 18.079 1.00 75.62 84 TYR A N 1
ATOM 693 C CA . TYR A 1 84 ? -2.840 5.840 18.204 1.00 75.62 84 TYR A CA 1
ATOM 694 C C . TYR A 1 84 ? -4.059 5.147 17.573 1.00 75.62 84 TYR A C 1
ATOM 696 O O . TYR A 1 84 ? -5.104 5.075 18.213 1.00 75.62 84 TYR A O 1
ATOM 704 N N . LEU A 1 85 ? -3.970 4.637 16.338 1.00 76.00 85 LEU A N 1
ATOM 705 C CA . LEU A 1 85 ? -5.086 3.931 15.694 1.00 76.00 85 LEU A CA 1
ATOM 706 C C . LEU A 1 85 ? -5.435 2.633 16.427 1.00 76.00 85 LEU A C 1
ATOM 708 O O . LEU A 1 85 ? -6.616 2.319 16.572 1.00 76.00 85 LEU A O 1
ATOM 712 N N . VAL A 1 86 ? -4.429 1.920 16.938 1.00 77.88 86 VAL A N 1
ATOM 713 C CA . VAL A 1 86 ? -4.629 0.717 17.759 1.00 77.88 86 VAL A CA 1
ATOM 714 C C . VAL A 1 86 ? -5.318 1.071 19.079 1.00 77.88 86 VAL A C 1
ATOM 716 O O . VAL A 1 86 ? -6.343 0.482 19.419 1.00 77.88 86 VAL A O 1
ATOM 719 N N . GLU A 1 87 ? -4.809 2.067 19.805 1.00 82.88 87 GLU A N 1
ATOM 720 C CA . GLU A 1 87 ? -5.379 2.540 21.073 1.00 82.88 87 GLU A CA 1
ATOM 721 C C . GLU A 1 87 ? -6.798 3.087 20.901 1.00 82.88 87 GLU A C 1
ATOM 723 O O . GLU A 1 87 ? -7.689 2.752 21.685 1.00 82.88 87 GLU A O 1
ATOM 728 N N . LYS A 1 88 ? -7.037 3.879 19.849 1.00 83.50 88 LYS A N 1
ATOM 729 C CA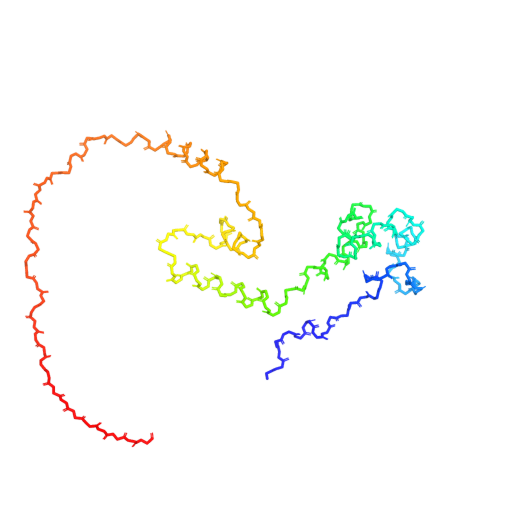 . LYS A 1 88 ? -8.370 4.368 19.481 1.00 83.50 88 LYS A CA 1
ATOM 730 C C . LYS A 1 88 ? -9.300 3.196 19.169 1.00 83.50 88 LYS A C 1
ATOM 732 O O . LYS A 1 88 ? -10.408 3.168 19.692 1.00 83.50 88 LYS A O 1
ATOM 737 N N . GLY A 1 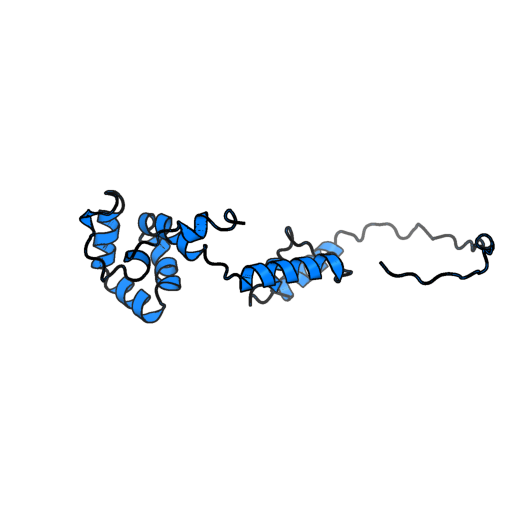89 ? -8.832 2.212 18.399 1.00 83.69 89 GLY A N 1
ATOM 738 C CA . GLY A 1 89 ? -9.539 0.960 18.119 1.00 83.69 89 GLY A CA 1
ATOM 739 C C . GLY A 1 89 ? -9.993 0.247 19.388 1.00 83.69 89 GLY A C 1
ATOM 740 O O . GLY A 1 89 ? -11.185 -0.006 19.570 1.00 83.69 89 GLY A O 1
ATOM 741 N N . PHE A 1 90 ? -9.059 -0.011 20.305 1.00 84.88 90 PHE A N 1
ATOM 742 C CA . PHE A 1 90 ? -9.361 -0.643 21.589 1.00 84.88 90 PHE A CA 1
ATOM 743 C C . PHE A 1 90 ? -10.302 0.198 22.452 1.00 84.88 90 PHE A C 1
ATOM 745 O O . PHE A 1 90 ? -11.241 -0.346 23.030 1.00 84.88 90 PHE A O 1
ATOM 752 N N . SER A 1 91 ? -10.099 1.516 22.518 1.00 84.88 91 SER A N 1
ATOM 753 C CA . SER A 1 91 ? -10.982 2.414 23.266 1.00 84.88 91 SER A CA 1
ATOM 754 C C . SER A 1 91 ? -12.412 2.360 22.726 1.00 84.88 91 SER A C 1
ATOM 756 O O . SER A 1 91 ? -13.352 2.210 23.507 1.00 84.88 91 SER A O 1
ATOM 758 N N . SER A 1 92 ? -12.583 2.390 21.402 1.00 82.94 92 SER A N 1
ATOM 759 C CA . SER A 1 92 ? -13.887 2.271 20.747 1.00 82.94 92 SER A CA 1
ATOM 760 C C . SER A 1 92 ? -14.551 0.921 21.026 1.00 82.94 92 SER A C 1
ATOM 762 O O . SER A 1 92 ? -15.735 0.890 21.355 1.00 82.94 92 SER A O 1
ATOM 764 N N . VAL A 1 93 ? -13.805 -0.189 20.982 1.00 84.12 93 VAL A N 1
ATOM 765 C CA . VAL A 1 93 ? -14.324 -1.523 21.342 1.00 84.12 93 VAL A CA 1
ATOM 766 C C . VAL A 1 93 ? -14.790 -1.564 22.798 1.00 84.12 93 VAL A C 1
ATOM 768 O O . VAL A 1 93 ? -15.903 -2.005 23.076 1.00 84.12 93 VAL A O 1
ATOM 771 N N . VAL A 1 94 ? -13.979 -1.060 23.732 1.00 83.94 94 VAL A N 1
ATOM 772 C CA . VAL A 1 94 ? -14.348 -1.013 25.154 1.00 83.94 94 VAL A CA 1
ATOM 773 C C . VAL A 1 94 ? -15.595 -0.155 25.358 1.00 83.94 94 VAL A C 1
ATOM 775 O O . VAL A 1 94 ? -16.495 -0.556 26.093 1.00 83.94 94 VAL A O 1
ATOM 778 N N . GLN A 1 95 ? -15.698 0.997 24.692 1.00 82.88 95 GLN A N 1
ATOM 779 C CA . GLN A 1 95 ? -16.886 1.852 24.761 1.00 82.88 95 GLN A CA 1
ATOM 780 C C . GLN A 1 95 ? -18.140 1.154 24.218 1.00 82.88 95 GLN A C 1
ATOM 782 O O . GLN A 1 95 ? -19.194 1.246 24.851 1.00 82.88 95 GLN A O 1
ATOM 787 N N . LEU A 1 96 ? -18.026 0.439 23.094 1.00 80.00 96 LEU A N 1
ATOM 788 C CA . LEU A 1 96 ? -19.119 -0.346 22.514 1.00 80.00 96 LEU A CA 1
ATOM 789 C C . LEU A 1 96 ? -19.597 -1.439 23.478 1.00 80.00 96 LEU A C 1
ATOM 791 O O . LEU A 1 96 ? -20.794 -1.542 23.719 1.00 80.00 96 LEU A O 1
ATOM 795 N N . LEU A 1 97 ? -18.678 -2.184 24.098 1.00 77.56 97 LEU A N 1
ATOM 796 C CA . LEU A 1 97 ? -19.022 -3.273 25.021 1.00 77.56 97 LEU A CA 1
ATOM 797 C C . LEU A 1 97 ? -19.575 -2.796 26.371 1.00 77.56 97 LEU A C 1
ATOM 799 O O . LEU A 1 97 ? -20.385 -3.489 26.977 1.00 77.56 97 LEU A O 1
ATOM 803 N N . THR A 1 98 ? -19.117 -1.647 26.879 1.00 77.00 98 THR A N 1
ATOM 804 C CA . THR A 1 98 ? -19.409 -1.222 28.264 1.00 77.00 98 THR A CA 1
ATOM 805 C C . THR A 1 98 ? -20.520 -0.186 28.390 1.00 77.00 98 THR A C 1
ATOM 807 O O . THR A 1 98 ? -21.182 -0.138 29.426 1.00 77.00 98 THR A O 1
ATOM 810 N N . LYS A 1 99 ? -20.716 0.681 27.386 1.00 69.56 99 LYS A N 1
ATOM 811 C CA . LYS A 1 99 ? -21.591 1.862 27.512 1.00 69.56 99 LYS A CA 1
ATOM 812 C C . LYS A 1 99 ? -22.789 1.865 26.572 1.00 69.56 99 LYS A C 1
ATOM 814 O O . LYS A 1 99 ? -23.744 2.594 26.837 1.00 69.56 99 LYS A O 1
ATOM 819 N N . GLN A 1 100 ? -22.765 1.093 25.490 1.00 65.44 100 GLN A N 1
ATOM 820 C CA . GLN A 1 100 ? -23.865 1.080 24.532 1.00 65.44 100 GLN A CA 1
ATOM 821 C C . GLN A 1 100 ? -24.914 0.050 24.956 1.00 65.44 100 GLN A C 1
ATOM 823 O O . GLN A 1 100 ? -24.696 -1.152 24.890 1.00 65.44 100 GLN A O 1
ATOM 828 N N . ARG A 1 101 ? -26.076 0.539 25.409 1.00 56.44 101 ARG A N 1
ATOM 829 C CA . ARG A 1 101 ? -27.236 -0.286 25.800 1.00 56.44 101 ARG A CA 1
ATOM 830 C C . ARG A 1 101 ? -27.990 -0.905 24.609 1.00 56.44 101 ARG A C 1
ATOM 832 O O . ARG A 1 101 ? -28.928 -1.663 24.823 1.00 56.44 101 ARG A O 1
ATOM 839 N N . ASN A 1 102 ? -27.574 -0.607 23.377 1.00 60.56 102 ASN A N 1
ATOM 840 C CA . ASN A 1 102 ? -28.202 -1.082 22.146 1.00 60.56 102 ASN A CA 1
ATOM 841 C C . ASN A 1 102 ? -27.284 -2.081 21.431 1.00 60.56 102 ASN A C 1
ATOM 843 O O . ASN A 1 102 ? -26.071 -1.906 21.463 1.00 60.56 102 ASN A O 1
ATOM 847 N N . LYS A 1 103 ? -27.885 -3.101 20.791 1.00 64.62 103 LYS A N 1
ATOM 848 C CA . LYS A 1 103 ? -27.290 -4.241 20.047 1.00 64.62 103 LYS A CA 1
ATOM 849 C C . LYS A 1 103 ? -26.331 -3.843 18.898 1.00 64.62 103 LYS A C 1
ATOM 851 O O . LYS A 1 103 ? -26.567 -4.207 17.736 1.00 64.62 103 LYS A O 1
ATOM 856 N N . LEU A 1 104 ? -25.291 -3.072 19.190 1.00 67.94 104 LEU A N 1
ATOM 857 C CA . LEU A 1 104 ? -24.195 -2.829 18.267 1.00 67.94 104 LEU A CA 1
ATOM 858 C C . LEU A 1 104 ? -23.290 -4.056 18.273 1.00 67.94 104 LEU A C 1
ATOM 860 O O . LEU A 1 104 ? -22.864 -4.530 19.327 1.00 67.94 104 LEU A O 1
ATOM 864 N N . ASP A 1 105 ? -23.061 -4.588 17.081 1.00 68.44 105 ASP A N 1
ATOM 865 C CA . ASP A 1 105 ? -22.231 -5.763 16.871 1.00 68.44 105 ASP A CA 1
ATOM 866 C C . ASP A 1 105 ? -20.916 -5.305 16.249 1.00 68.44 105 ASP A C 1
ATOM 868 O O . ASP A 1 105 ? -20.863 -4.796 15.125 1.00 68.44 105 ASP A O 1
ATOM 872 N N . ILE A 1 106 ? -19.841 -5.502 17.008 1.00 68.81 106 ILE A N 1
ATOM 873 C CA . ILE A 1 106 ? -18.491 -5.060 16.659 1.00 68.81 106 ILE A CA 1
ATOM 874 C C . ILE A 1 106 ? -18.028 -5.672 15.332 1.00 68.81 106 ILE A C 1
ATOM 876 O O . ILE A 1 106 ? -17.337 -4.998 14.565 1.00 68.81 106 ILE A O 1
ATOM 880 N N . CYS A 1 107 ? -18.406 -6.922 15.057 1.00 61.75 107 CYS A N 1
ATOM 881 C CA . CYS A 1 107 ? -17.868 -7.708 13.951 1.00 61.75 107 CYS A CA 1
ATOM 882 C C . CYS A 1 107 ? -18.857 -7.839 12.790 1.00 61.75 107 CYS A C 1
ATOM 884 O O . CYS A 1 107 ? -18.454 -7.690 11.639 1.00 61.75 107 CYS A O 1
ATOM 886 N N . LEU A 1 108 ? -20.139 -8.100 13.066 1.00 65.00 108 LEU A N 1
ATOM 887 C CA . LEU A 1 108 ? -21.114 -8.427 12.018 1.00 65.00 108 LEU A CA 1
ATOM 888 C C . LEU A 1 108 ? -21.699 -7.193 11.325 1.00 65.00 108 LEU A C 1
ATOM 890 O O . LEU A 1 108 ? -22.009 -7.255 10.139 1.00 65.00 108 LEU A O 1
ATOM 894 N N . LYS A 1 109 ? -21.837 -6.066 12.035 1.00 70.12 109 LYS A N 1
ATOM 895 C CA . LYS A 1 109 ? -22.480 -4.851 11.498 1.00 70.12 109 LYS A CA 1
ATOM 896 C C . LYS A 1 109 ? -21.501 -3.794 10.996 1.00 70.12 109 LYS A C 1
ATOM 898 O O . LYS A 1 109 ? -21.908 -2.826 10.362 1.00 70.12 109 LYS A O 1
ATOM 903 N N . GLY A 1 110 ? -20.205 -3.970 11.257 1.00 73.38 110 GLY A N 1
ATOM 904 C CA . GLY A 1 110 ? -19.191 -2.983 10.888 1.00 73.38 110 GLY A CA 1
ATOM 905 C C . GLY A 1 110 ? -19.263 -1.687 11.707 1.00 73.38 110 GLY A C 1
ATOM 906 O O . GLY A 1 110 ? -18.696 -0.677 11.286 1.00 73.38 110 GLY A O 1
ATOM 907 N N . ASP A 1 111 ? -19.901 -1.711 12.883 1.00 77.62 111 ASP A N 1
ATOM 908 C CA . ASP A 1 111 ? -20.067 -0.549 13.770 1.00 77.62 111 ASP A CA 1
ATOM 909 C C . ASP A 1 111 ? -18.715 0.041 14.191 1.00 77.62 111 ASP A C 1
ATOM 911 O O . ASP A 1 111 ? -18.517 1.259 14.212 1.00 77.62 111 ASP A O 1
ATOM 915 N N . LEU A 1 112 ? -17.736 -0.831 14.451 1.00 79.44 112 LEU A N 1
ATOM 916 C CA . LEU A 1 112 ? -16.373 -0.411 14.755 1.00 79.44 112 LEU A CA 1
ATOM 917 C C . LEU A 1 112 ? -15.721 0.301 13.561 1.00 79.44 112 LEU A C 1
ATOM 919 O O . LEU A 1 112 ? -15.064 1.324 13.743 1.00 79.44 112 LEU A O 1
ATOM 923 N N . ARG A 1 113 ? -15.934 -0.186 12.330 1.00 80.62 113 ARG A N 1
ATOM 924 C CA . ARG A 1 113 ? -15.396 0.445 11.113 1.00 80.62 113 ARG A CA 1
ATOM 925 C C . ARG A 1 113 ? -15.979 1.842 10.923 1.00 80.62 113 ARG A C 1
ATOM 927 O O . ARG A 1 113 ? -15.229 2.773 10.636 1.00 80.62 113 ARG A O 1
ATOM 934 N N . LEU A 1 114 ? -17.288 1.999 11.121 1.00 79.19 114 LEU A N 1
ATOM 935 C CA . LEU A 1 114 ? -17.954 3.304 11.067 1.00 79.19 114 LEU A CA 1
ATOM 936 C C . LEU A 1 114 ? -17.441 4.256 12.156 1.00 79.19 114 LEU A C 1
ATOM 938 O O . LEU A 1 114 ? -17.246 5.432 11.886 1.00 79.19 114 LEU A O 1
ATOM 942 N N . ASN A 1 115 ? -17.164 3.758 13.364 1.00 79.19 115 ASN A N 1
ATOM 943 C CA . ASN A 1 115 ? -16.638 4.580 14.457 1.00 79.19 115 ASN A CA 1
ATOM 944 C C . ASN A 1 115 ? -15.187 5.045 14.224 1.00 79.19 115 ASN A C 1
ATOM 946 O O . ASN A 1 115 ? -14.813 6.165 14.580 1.00 79.19 115 ASN A O 1
ATOM 950 N N . LEU A 1 116 ? -14.350 4.180 13.645 1.00 77.62 116 LEU A N 1
ATOM 951 C CA . LEU A 1 116 ? -12.924 4.458 13.471 1.00 77.62 116 LEU A CA 1
ATOM 952 C C . LEU A 1 116 ? -12.610 5.294 12.229 1.00 77.62 116 LEU A C 1
ATOM 954 O O . LEU A 1 116 ? -11.577 5.969 12.211 1.00 77.62 116 LEU A O 1
ATOM 958 N N . THR A 1 117 ? -13.489 5.281 11.227 1.00 79.50 117 THR A N 1
ATOM 959 C CA . THR A 1 117 ? -13.298 5.964 9.941 1.00 79.50 117 THR A CA 1
ATOM 960 C C . THR A 1 117 ? -14.195 7.196 9.806 1.00 79.50 117 THR A C 1
ATOM 962 O O . THR A 1 117 ? -15.174 7.356 10.521 1.00 79.50 117 THR A O 1
ATOM 965 N N . ASN A 1 118 ? -13.889 8.069 8.842 1.00 80.06 118 ASN A N 1
ATOM 966 C CA . ASN A 1 118 ? -14.765 9.192 8.478 1.00 80.06 118 ASN A CA 1
ATOM 967 C C . ASN A 1 118 ? -15.863 8.783 7.474 1.00 80.06 118 ASN A C 1
ATOM 969 O O . ASN A 1 118 ? -16.426 9.637 6.786 1.00 80.06 118 ASN A O 1
ATOM 973 N N . ILE A 1 119 ? -16.137 7.481 7.341 1.00 82.75 119 ILE A N 1
ATOM 974 C CA . ILE A 1 119 ? -17.169 6.968 6.441 1.00 82.75 119 ILE A CA 1
ATOM 975 C C . ILE A 1 119 ? -18.529 7.363 7.013 1.00 82.75 119 ILE A C 1
ATOM 977 O O . ILE A 1 119 ? -18.859 7.033 8.151 1.00 82.75 119 ILE A O 1
ATOM 981 N N . LYS A 1 120 ? -19.328 8.069 6.214 1.00 83.00 120 LYS A N 1
ATOM 982 C CA . LYS A 1 120 ? -20.701 8.401 6.589 1.00 83.00 120 LYS A CA 1
ATOM 983 C C . LYS A 1 120 ? -21.607 7.213 6.255 1.00 83.00 120 LYS A C 1
ATOM 985 O O . LYS A 1 120 ? -21.557 6.754 5.114 1.00 83.00 120 LYS A O 1
ATOM 990 N N . PRO A 1 121 ? -22.409 6.709 7.208 1.00 78.44 121 PRO A N 1
ATOM 991 C CA . PRO A 1 121 ? -23.383 5.669 6.914 1.00 78.44 121 PRO A CA 1
ATOM 992 C C . PR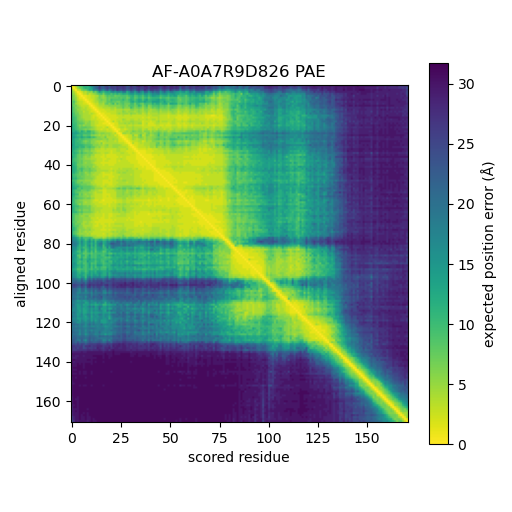O A 1 121 ? -24.470 6.210 5.982 1.00 78.44 121 PRO A C 1
ATOM 994 O O . PRO A 1 121 ? -24.908 7.355 6.128 1.00 78.44 121 PRO A O 1
ATOM 997 N N . ASP A 1 122 ? -24.911 5.377 5.042 1.00 84.12 122 ASP A N 1
ATOM 998 C CA . ASP A 1 122 ? -26.080 5.669 4.220 1.00 84.12 122 ASP A CA 1
ATOM 999 C C . ASP A 1 122 ? -27.346 5.405 5.039 1.00 84.12 122 ASP A C 1
ATOM 1001 O O . ASP A 1 122 ? -27.822 4.276 5.155 1.00 84.12 122 ASP A O 1
ATOM 1005 N N . ILE A 1 123 ? -27.850 6.459 5.678 1.00 84.50 123 ILE A N 1
ATOM 1006 C CA . ILE A 1 123 ? -29.010 6.360 6.564 1.00 84.50 123 ILE A CA 1
ATOM 1007 C C . ILE A 1 123 ? -30.264 5.952 5.790 1.00 84.50 123 ILE A C 1
ATOM 1009 O O . ILE A 1 123 ? -31.061 5.201 6.340 1.00 84.50 123 ILE A O 1
ATOM 1013 N N . GLN A 1 124 ? -30.421 6.398 4.537 1.00 85.06 124 GLN A N 1
ATOM 1014 C CA . GLN A 1 124 ? -31.621 6.126 3.740 1.00 85.06 124 GLN A CA 1
ATOM 1015 C C . GLN A 1 124 ? -31.746 4.633 3.446 1.00 85.06 124 GLN A C 1
ATOM 1017 O O . GLN A 1 124 ? -32.755 4.026 3.814 1.00 85.06 124 GLN A O 1
ATOM 1022 N N . ALA A 1 125 ? -30.677 4.028 2.924 1.00 85.00 125 ALA A N 1
ATOM 1023 C CA . ALA A 1 125 ? -30.626 2.592 2.665 1.00 85.00 125 ALA A CA 1
ATOM 1024 C C . ALA A 1 125 ? -30.849 1.759 3.944 1.00 85.00 125 ALA A C 1
ATOM 1026 O O . ALA A 1 125 ? -31.528 0.734 3.919 1.00 85.00 125 ALA A O 1
ATOM 1027 N N . LEU A 1 126 ? -30.315 2.210 5.087 1.00 80.62 126 LEU A N 1
ATOM 1028 C CA . LEU A 1 126 ? -30.510 1.529 6.3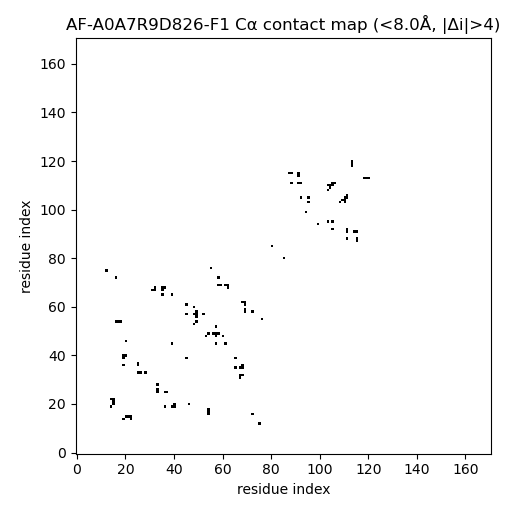71 1.00 80.62 126 LEU A CA 1
ATOM 1029 C C . LEU A 1 126 ? -31.966 1.594 6.860 1.00 80.62 126 LEU A C 1
ATOM 1031 O O . LEU A 1 126 ? -32.467 0.601 7.390 1.00 80.62 126 LEU A O 1
ATOM 1035 N N . THR A 1 127 ? -32.651 2.731 6.688 1.00 82.69 127 THR A N 1
ATOM 1036 C CA . THR A 1 127 ? -34.077 2.855 7.038 1.00 82.69 127 THR A CA 1
ATOM 1037 C C . THR A 1 127 ? -34.971 1.988 6.163 1.00 82.69 127 THR A C 1
ATOM 1039 O O . THR A 1 127 ? -35.873 1.352 6.700 1.00 82.69 127 THR A O 1
ATOM 1042 N N . GLU A 1 128 ? -34.701 1.910 4.859 1.00 87.12 128 GLU A N 1
ATOM 1043 C CA . GLU A 1 128 ? -35.483 1.086 3.926 1.00 87.12 128 GLU A CA 1
ATOM 1044 C C . GLU A 1 128 ? -35.399 -0.405 4.283 1.00 87.12 128 GLU A C 1
ATOM 1046 O O . GLU A 1 128 ? -36.423 -1.079 4.373 1.00 87.12 128 GLU A O 1
ATOM 1051 N N . ILE A 1 129 ? -34.194 -0.909 4.583 1.00 82.19 129 ILE A N 1
ATOM 1052 C CA . ILE A 1 129 ? -33.990 -2.297 5.030 1.00 82.19 129 ILE A CA 1
ATOM 1053 C C . ILE A 1 129 ? -34.734 -2.567 6.342 1.00 82.19 129 ILE A C 1
ATOM 1055 O O . ILE A 1 129 ? -35.338 -3.624 6.507 1.00 82.19 129 ILE A O 1
ATOM 1059 N N . HIS A 1 130 ? -34.684 -1.628 7.289 1.00 75.75 130 HIS A N 1
ATOM 1060 C CA . HIS A 1 130 ? -35.341 -1.805 8.580 1.00 75.75 130 HIS A CA 1
ATOM 1061 C C . HIS A 1 130 ? -36.868 -1.846 8.461 1.00 75.75 130 HIS A C 1
ATOM 1063 O O . HIS A 1 130 ? -37.495 -2.673 9.118 1.00 75.75 130 HIS A O 1
ATOM 1069 N N . GLN A 1 131 ? -37.446 -0.981 7.626 1.00 76.25 131 GLN A N 1
ATOM 1070 C CA . GLN A 1 131 ? -38.888 -0.934 7.385 1.00 76.25 131 GLN A CA 1
ATOM 1071 C C . GLN A 1 131 ? -39.368 -2.184 6.638 1.00 76.25 131 GLN A C 1
ATOM 1073 O O . GLN A 1 131 ? -40.293 -2.835 7.109 1.00 76.25 131 GLN A O 1
ATOM 1078 N N . GLY A 1 132 ? -38.663 -2.611 5.584 1.00 72.50 132 GLY A N 1
ATOM 1079 C CA . GLY A 1 132 ? -39.009 -3.842 4.860 1.00 72.50 132 GLY A CA 1
ATOM 1080 C C . GLY A 1 132 ? -38.894 -5.122 5.703 1.00 72.50 132 GLY A C 1
ATOM 1081 O O . GLY A 1 132 ? -39.616 -6.079 5.461 1.00 72.50 132 GLY A O 1
ATOM 1082 N N . LEU A 1 133 ? -38.026 -5.141 6.724 1.00 61.69 133 LEU A N 1
ATOM 1083 C CA . LEU A 1 133 ? -37.942 -6.235 7.704 1.00 61.69 133 LEU A CA 1
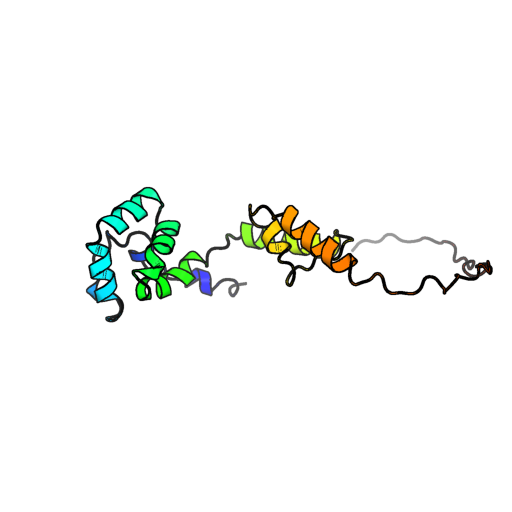ATOM 1084 C C . LEU A 1 133 ? -39.067 -6.211 8.750 1.00 61.69 133 LEU A C 1
ATOM 1086 O O . LEU A 1 133 ? -39.331 -7.247 9.353 1.00 61.69 133 LEU A O 1
ATOM 1090 N N . MET A 1 134 ? -39.693 -5.058 9.014 1.00 54.75 134 MET A N 1
ATOM 1091 C CA . MET A 1 134 ? -40.866 -4.981 9.896 1.00 54.75 134 MET A CA 1
ATOM 1092 C C . MET A 1 134 ? -42.145 -5.429 9.183 1.00 54.75 134 MET A C 1
ATOM 1094 O O . MET A 1 134 ? -42.987 -6.047 9.828 1.00 54.75 134 MET A O 1
ATOM 1098 N N . ASP A 1 135 ? -42.237 -5.226 7.866 1.00 55.72 135 ASP A N 1
ATOM 1099 C CA . ASP A 1 135 ? -43.380 -5.658 7.049 1.00 55.72 135 ASP A CA 1
ATOM 1100 C C . ASP A 1 135 ? -43.538 -7.199 6.983 1.00 55.72 135 ASP A C 1
ATOM 1102 O O . ASP A 1 135 ? -44.615 -7.698 6.669 1.00 55.72 135 ASP A O 1
ATOM 1106 N N . GLU A 1 136 ? -42.497 -7.980 7.310 1.00 54.31 136 GLU A N 1
ATOM 1107 C CA . GLU A 1 136 ? -42.553 -9.456 7.357 1.00 54.31 136 GLU A CA 1
ATOM 1108 C C . GLU A 1 136 ? -42.918 -10.035 8.746 1.00 54.31 136 GLU A C 1
ATOM 1110 O O . GLU A 1 136 ? -43.116 -11.244 8.870 1.00 54.31 136 GLU A O 1
ATOM 1115 N N 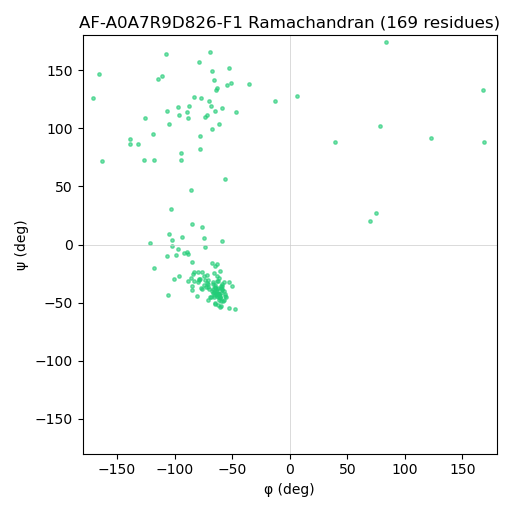. VAL A 1 137 ? -43.009 -9.214 9.804 1.00 53.09 137 VAL A N 1
ATOM 1116 C CA . VAL A 1 137 ? -43.244 -9.672 11.198 1.00 53.09 137 VAL A CA 1
ATOM 1117 C C . VAL A 1 137 ? -44.704 -9.474 11.653 1.00 53.09 137 VAL A C 1
ATOM 1119 O O . VAL A 1 137 ? -45.068 -9.883 12.753 1.00 53.09 137 VAL A O 1
ATOM 1122 N N . GLU A 1 138 ? -45.571 -8.912 10.807 1.00 53.19 138 GLU A N 1
ATOM 1123 C CA . GLU A 1 138 ? -46.964 -8.560 11.146 1.00 53.19 138 GLU A CA 1
ATOM 1124 C C . GLU A 1 138 ? -47.962 -9.734 11.257 1.00 53.19 138 GLU A C 1
ATOM 1126 O O . GLU A 1 138 ? -49.142 -9.493 11.485 1.00 53.19 138 GLU A O 1
ATOM 1131 N N . ASP A 1 139 ? -47.536 -10.999 11.167 1.00 52.91 139 ASP A N 1
ATOM 1132 C CA . ASP A 1 139 ? -48.457 -12.155 11.220 1.00 52.91 139 ASP A CA 1
ATOM 1133 C C . ASP A 1 139 ? -48.450 -12.893 12.579 1.00 52.91 139 ASP A C 1
ATOM 1135 O O . ASP A 1 139 ? -48.656 -14.107 12.657 1.00 52.91 139 ASP A O 1
ATOM 1139 N N . PHE A 1 140 ? -48.199 -12.175 13.683 1.00 47.78 140 PHE A N 1
ATOM 1140 C CA . PHE A 1 140 ? -48.525 -12.680 15.022 1.00 47.78 140 PHE A CA 1
ATOM 1141 C C . PHE A 1 140 ? -49.957 -12.258 15.383 1.00 47.78 140 PHE A C 1
ATOM 1143 O O . PHE A 1 140 ? -50.209 -11.065 15.527 1.00 47.78 140 PHE A O 1
ATOM 1150 N N . PRO A 1 141 ? -50.903 -13.205 15.528 1.00 43.22 141 PRO A N 1
ATOM 1151 C CA . PRO A 1 141 ? -52.302 -12.875 15.770 1.00 43.22 141 PRO A CA 1
ATOM 1152 C C . PRO A 1 141 ? -52.486 -12.151 17.110 1.00 43.22 141 PRO A C 1
ATOM 1154 O O . PRO A 1 141 ? -52.013 -12.621 18.146 1.00 43.22 141 PRO A O 1
ATOM 1157 N N . ASP A 1 142 ? -53.245 -11.053 17.067 1.00 48.50 142 ASP A N 1
ATOM 1158 C CA . ASP A 1 142 ? -53.639 -10.153 18.170 1.00 48.50 142 ASP A CA 1
ATOM 1159 C C . ASP A 1 142 ? -54.425 -10.827 19.324 1.00 48.50 142 ASP A C 1
ATOM 1161 O O . ASP A 1 142 ? -54.841 -10.170 20.278 1.00 48.50 142 ASP A O 1
ATOM 1165 N N . ASP A 1 143 ? -54.630 -12.145 19.278 1.00 46.19 143 ASP A N 1
ATOM 1166 C CA . ASP A 1 143 ? -55.614 -12.845 20.112 1.00 46.19 143 ASP A CA 1
ATOM 1167 C C . ASP A 1 143 ? -55.067 -13.416 21.433 1.00 46.19 143 ASP A C 1
ATOM 1169 O O . ASP A 1 143 ? -55.801 -14.086 22.162 1.00 46.19 143 ASP A O 1
ATOM 1173 N N . LEU A 1 144 ? -53.815 -13.141 21.813 1.00 45.47 144 LEU A N 1
ATOM 1174 C CA . LEU A 1 144 ? -53.365 -13.405 23.186 1.00 45.47 144 LEU A CA 1
ATOM 1175 C C . LEU A 1 144 ? -53.502 -12.142 24.030 1.00 45.47 144 LEU A C 1
ATOM 1177 O O . LEU A 1 144 ? -52.522 -11.492 24.395 1.00 45.47 144 LEU A O 1
ATOM 1181 N N . ALA A 1 145 ? -54.761 -11.829 24.346 1.00 42.84 145 ALA A N 1
ATOM 1182 C CA . ALA A 1 145 ? -55.114 -10.958 25.452 1.00 42.84 145 ALA A CA 1
ATOM 1183 C C . ALA A 1 145 ? -54.310 -11.386 26.688 1.00 42.84 145 ALA A C 1
ATOM 1185 O O . ALA A 1 145 ? -54.458 -12.497 27.197 1.00 42.84 145 ALA A O 1
ATOM 1186 N N . TYR A 1 146 ? -53.412 -10.508 27.127 1.00 46.53 146 TYR A N 1
ATOM 1187 C CA . TYR A 1 146 ? -52.723 -10.644 28.398 1.00 46.53 146 TYR A CA 1
ATOM 1188 C C . TYR A 1 146 ? -53.793 -10.452 29.476 1.00 46.53 146 TYR A C 1
ATOM 1190 O O . TYR A 1 146 ? -54.221 -9.323 29.720 1.00 46.53 146 TYR A O 1
ATOM 1198 N N . ASP A 1 147 ? -54.294 -11.557 30.031 1.00 39.81 147 ASP A N 1
ATOM 1199 C CA . ASP A 1 147 ? -55.234 -11.520 31.147 1.00 39.81 147 ASP A CA 1
ATOM 1200 C C . ASP A 1 147 ? -54.556 -10.776 32.300 1.00 39.81 147 ASP A C 1
ATOM 1202 O O . ASP A 1 147 ? -53.474 -11.132 32.777 1.00 39.81 147 ASP A O 1
ATOM 1206 N N . SER A 1 148 ? -55.160 -9.652 32.657 1.00 47.00 148 SER A N 1
ATOM 1207 C CA . SER A 1 148 ? -54.729 -8.762 33.716 1.00 47.00 148 SER A CA 1
ATOM 1208 C C . SER A 1 148 ? -55.131 -9.351 35.063 1.00 47.00 148 SER A C 1
ATOM 1210 O O . SER A 1 148 ? -56.146 -8.942 35.619 1.00 47.00 148 SER A O 1
ATOM 1212 N N . ASP A 1 149 ? -54.328 -10.274 35.581 1.00 35.78 149 ASP A N 1
ATOM 1213 C CA . ASP A 1 149 ? -54.350 -10.613 37.001 1.00 35.78 149 ASP A CA 1
ATOM 1214 C C . ASP A 1 149 ? -53.118 -9.987 37.675 1.00 35.78 149 ASP A C 1
ATOM 1216 O O . ASP A 1 149 ? -51.974 -10.417 37.512 1.00 35.78 149 ASP A O 1
ATOM 1220 N N . GLU A 1 150 ? -53.371 -8.891 38.397 1.00 47.66 150 GLU A N 1
ATOM 1221 C CA . GLU A 1 150 ? -52.492 -8.371 39.444 1.00 47.66 150 GLU A CA 1
ATOM 1222 C C . GLU A 1 150 ? -52.369 -9.432 40.551 1.00 47.66 150 GLU A C 1
ATOM 1224 O O . GLU A 1 150 ? -53.261 -9.559 41.384 1.00 47.66 150 GLU A O 1
ATOM 1229 N N . GLU A 1 151 ? -51.250 -10.155 40.613 1.00 41.06 151 GLU A N 1
ATOM 1230 C CA . GLU A 1 151 ? -50.833 -10.872 41.826 1.00 41.06 151 GLU A CA 1
ATOM 1231 C C . GLU A 1 151 ? -49.478 -10.338 42.322 1.00 41.06 151 GLU A C 1
ATOM 1233 O O . GLU A 1 151 ? -48.402 -10.686 41.840 1.00 41.06 151 GLU A O 1
ATOM 1238 N N . GLU A 1 152 ? -49.583 -9.391 43.257 1.00 38.88 152 GLU A N 1
ATOM 1239 C CA . GLU A 1 152 ? -48.922 -9.395 44.570 1.00 38.88 152 GLU A CA 1
ATOM 1240 C C . GLU A 1 152 ? -47.467 -9.917 44.630 1.00 38.88 152 GLU A C 1
ATOM 1242 O O . GLU A 1 152 ? -47.199 -11.066 44.974 1.00 38.88 152 GLU A O 1
ATOM 1247 N N . TYR A 1 153 ? -46.495 -9.023 44.408 1.00 39.19 153 TYR A N 1
ATOM 1248 C CA . TYR A 1 153 ? -45.129 -9.205 44.916 1.00 39.19 153 TYR A CA 1
ATOM 1249 C C . TYR A 1 153 ? -44.982 -8.485 46.255 1.00 39.19 153 TYR A C 1
ATOM 1251 O O . TYR A 1 153 ? -44.402 -7.402 46.323 1.00 39.19 153 TYR A O 1
ATOM 1259 N N . ASP A 1 154 ? -45.492 -9.106 47.315 1.00 38.84 154 ASP A N 1
ATOM 1260 C CA . ASP A 1 154 ? -45.115 -8.772 48.684 1.00 38.84 154 ASP A CA 1
ATOM 1261 C C . ASP A 1 154 ? -44.374 -9.947 49.337 1.00 38.84 154 ASP A C 1
ATOM 1263 O O . ASP A 1 154 ? -44.702 -11.115 49.143 1.00 38.84 154 ASP A O 1
ATOM 1267 N N . ALA A 1 155 ? -43.372 -9.584 50.141 1.00 41.75 155 ALA A N 1
ATOM 1268 C CA . ALA A 1 155 ? -42.488 -10.420 50.956 1.00 41.75 155 ALA A CA 1
ATOM 1269 C C . ALA A 1 155 ? -41.336 -11.151 50.233 1.00 41.75 155 ALA A C 1
ATOM 1271 O O . ALA A 1 155 ? -41.484 -12.233 49.676 1.00 41.75 155 ALA A O 1
ATOM 1272 N N . LEU A 1 156 ? -40.126 -10.592 50.361 1.00 43.22 156 LEU A N 1
ATOM 1273 C CA . LEU A 1 156 ? -39.019 -11.169 51.150 1.00 43.22 156 LEU A CA 1
ATOM 1274 C C . LEU A 1 156 ? -37.718 -10.415 50.828 1.00 43.22 156 LEU A C 1
ATOM 1276 O O . LEU A 1 156 ? -36.968 -10.792 49.935 1.00 43.22 156 LEU A O 1
ATOM 1280 N N . ASN A 1 157 ? -37.460 -9.338 51.567 1.00 38.03 157 ASN A N 1
ATOM 1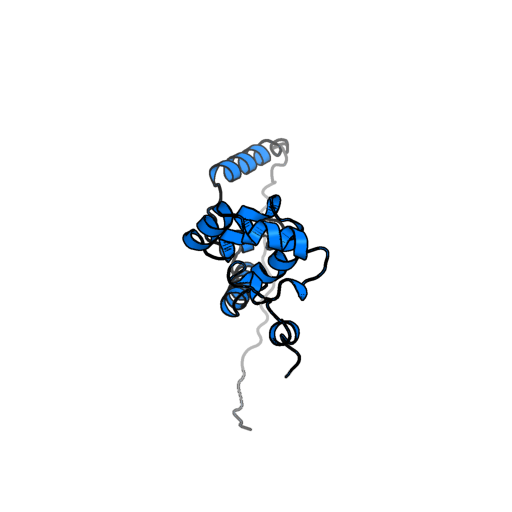281 C CA . ASN A 1 157 ? -36.106 -8.917 51.930 1.00 38.03 157 ASN A CA 1
ATOM 1282 C C . ASN A 1 157 ? -36.202 -7.927 53.092 1.00 38.03 157 ASN A C 1
ATOM 1284 O O . ASN A 1 157 ? -35.995 -6.726 52.943 1.00 38.03 157 ASN A O 1
ATOM 1288 N N . ASP A 1 158 ? -36.540 -8.472 54.255 1.00 34.69 158 ASP A N 1
ATOM 1289 C CA . ASP A 1 158 ? -36.232 -7.842 55.529 1.00 34.69 158 ASP A CA 1
ATOM 1290 C C . ASP A 1 158 ? -35.609 -8.909 56.432 1.00 34.69 158 ASP A C 1
ATOM 1292 O O . ASP A 1 158 ? -36.298 -9.627 57.144 1.00 34.69 158 ASP A O 1
ATOM 1296 N N . GLU A 1 159 ? -34.292 -9.072 56.325 1.00 41.34 159 GLU A N 1
ATOM 1297 C CA . GLU A 1 159 ? -33.463 -9.473 57.460 1.00 41.34 159 GLU A CA 1
ATOM 1298 C C . GLU A 1 159 ? -32.176 -8.643 57.421 1.00 41.34 159 GLU A C 1
ATOM 1300 O O . GLU A 1 159 ? -31.176 -8.941 56.769 1.00 41.34 159 GLU A O 1
ATOM 1305 N N . THR A 1 160 ? -32.275 -7.517 58.118 1.00 39.22 160 THR A N 1
ATOM 1306 C CA . THR A 1 160 ? -31.236 -6.879 58.923 1.00 39.22 160 THR A CA 1
ATOM 1307 C C . THR A 1 160 ? -29.993 -7.733 59.210 1.00 39.22 160 THR A C 1
ATOM 1309 O O . THR A 1 160 ? -30.065 -8.722 59.935 1.00 39.22 160 THR A O 1
ATOM 1312 N N . PHE A 1 161 ? -28.819 -7.224 58.834 1.00 36.56 161 PHE A N 1
ATOM 1313 C CA . PHE A 1 161 ? -27.651 -7.295 59.713 1.00 36.56 161 PHE A CA 1
ATOM 1314 C C . PHE A 1 161 ? -27.100 -5.885 59.902 1.00 36.56 161 PHE A C 1
ATOM 1316 O O . PHE A 1 161 ? -26.579 -5.258 58.979 1.00 36.56 161 PHE A O 1
ATOM 1323 N N . GLY A 1 162 ? -27.304 -5.372 61.114 1.00 36.62 162 GLY A N 1
ATOM 1324 C CA . GLY A 1 162 ? -26.749 -4.116 61.578 1.00 36.62 162 GLY A CA 1
ATOM 1325 C C . GLY A 1 162 ? -25.229 -4.179 61.732 1.00 36.62 162 GLY A C 1
ATOM 1326 O O . GLY A 1 162 ? -24.649 -5.228 62.002 1.00 36.62 162 GLY A O 1
ATOM 1327 N N . SER A 1 163 ? -24.641 -3.004 61.517 1.00 39.94 163 SER A N 1
ATOM 1328 C CA . SER A 1 163 ? -23.461 -2.428 62.171 1.00 39.94 163 SER A CA 1
ATOM 1329 C C . SER A 1 163 ? -22.675 -3.308 63.152 1.00 39.94 163 SER A C 1
ATOM 1331 O O . SER A 1 163 ? -23.212 -3.730 64.170 1.00 39.94 163 SER A O 1
ATOM 1333 N N . ASP A 1 164 ? -21.357 -3.401 62.952 1.00 38.19 164 ASP A N 1
ATOM 1334 C CA . ASP A 1 164 ? -20.442 -2.628 63.801 1.00 38.19 164 ASP A CA 1
ATOM 1335 C C . ASP A 1 164 ? -19.012 -2.558 63.245 1.00 38.19 164 ASP A C 1
ATOM 1337 O O . ASP A 1 164 ? -18.513 -3.443 62.552 1.00 38.19 164 ASP A O 1
ATOM 1341 N N . ALA A 1 165 ? -18.394 -1.412 63.527 1.00 43.53 165 ALA A N 1
ATOM 1342 C CA . ALA A 1 165 ? -17.056 -0.992 63.144 1.00 43.53 165 ALA A CA 1
ATOM 1343 C C . ALA A 1 165 ? -15.942 -1.791 63.847 1.00 43.53 165 ALA A C 1
ATOM 1345 O O . ALA A 1 165 ? -16.186 -2.422 64.868 1.00 43.53 165 ALA A O 1
ATOM 1346 N N . ILE A 1 166 ? -14.704 -1.677 63.338 1.00 39.28 166 ILE A N 1
ATOM 1347 C CA . ILE A 1 166 ? -13.455 -1.343 64.066 1.00 39.28 166 ILE A CA 1
ATOM 1348 C C . ILE A 1 166 ? -12.249 -1.627 63.149 1.00 39.28 166 ILE A C 1
ATOM 1350 O O . ILE A 1 166 ? -12.116 -2.722 62.611 1.00 39.28 166 ILE A O 1
ATOM 1354 N N . GLY A 1 167 ? -11.312 -0.674 63.082 1.00 39.91 167 GLY A N 1
ATOM 1355 C CA . GLY A 1 167 ? -9.887 -1.022 63.099 1.00 39.91 167 GLY A CA 1
ATOM 1356 C C . GLY A 1 167 ? -9.040 -0.555 61.923 1.00 39.91 167 GLY A C 1
ATOM 1357 O O . GLY A 1 167 ? -8.828 -1.285 60.962 1.00 39.91 167 GLY A O 1
ATOM 1358 N N . GLU A 1 168 ? -8.452 0.629 62.071 1.00 40.91 168 GLU A N 1
ATOM 1359 C CA . GLU A 1 168 ? -7.200 1.011 61.419 1.00 40.91 168 GLU A CA 1
ATOM 1360 C C . GLU A 1 168 ? -6.095 -0.044 61.648 1.00 40.91 168 GLU A C 1
ATOM 1362 O O . GLU A 1 168 ? -5.895 -0.492 62.778 1.00 40.91 168 GLU A O 1
ATOM 1367 N N . SER A 1 169 ? -5.292 -0.351 60.623 1.00 45.66 169 SER A N 1
ATOM 1368 C CA . SER A 1 169 ? -3.828 -0.453 60.763 1.00 45.66 169 SER A CA 1
ATOM 1369 C C . SER A 1 169 ? -3.110 -0.604 59.422 1.00 45.66 169 SER A C 1
ATOM 1371 O O . SER A 1 169 ? -3.378 -1.513 58.643 1.00 45.66 169 SER A O 1
ATOM 1373 N N . LYS A 1 170 ? -2.142 0.300 59.222 1.00 42.62 170 LYS A N 1
ATOM 1374 C CA . LYS A 1 170 ? -0.924 0.141 58.410 1.00 42.62 170 LYS A CA 1
ATOM 1375 C C . LYS A 1 170 ? -0.372 -1.286 58.474 1.00 42.62 170 LYS A C 1
ATOM 1377 O O . LYS A 1 170 ? -0.220 -1.769 59.592 1.00 42.62 170 LYS A O 1
ATOM 1382 N N . ILE A 1 171 ? 0.074 -1.834 57.339 1.00 40.06 171 ILE A N 1
ATOM 1383 C CA . ILE A 1 171 ? 1.495 -1.978 56.937 1.00 40.06 171 ILE A CA 1
ATOM 1384 C C . ILE A 1 171 ? 1.550 -1.843 55.413 1.00 40.06 171 ILE A C 1
ATOM 1386 O O . ILE A 1 171 ? 0.696 -2.468 54.750 1.00 40.06 171 ILE A O 1
#